Protein AF-A0A8J6GF14-F1 (afdb_monomer_lite)

Structure (mmCIF, N/CA/C/O backbone):
data_AF-A0A8J6GF14-F1
#
_entry.id   AF-A0A8J6GF14-F1
#
loop_
_atom_site.group_PDB
_atom_site.id
_atom_site.type_symbol
_atom_site.label_atom_id
_atom_site.label_alt_id
_atom_site.label_comp_id
_atom_site.label_asym_id
_atom_site.label_entity_id
_atom_site.label_seq_id
_atom_site.pdbx_PDB_ins_code
_atom_site.Cartn_x
_atom_site.Cartn_y
_atom_site.Cartn_z
_atom_site.occupancy
_atom_site.B_iso_or_equiv
_atom_site.auth_seq_id
_atom_site.auth_comp_id
_atom_site.auth_asym_id
_atom_site.auth_atom_id
_atom_site.pdbx_PDB_model_num
ATOM 1 N N . MET A 1 1 ? -7.277 11.593 89.672 1.00 51.53 1 MET A N 1
ATOM 2 C CA . MET A 1 1 ? -8.169 10.995 88.651 1.00 51.53 1 MET A CA 1
ATOM 3 C C . MET A 1 1 ? -8.938 12.112 87.971 1.00 51.53 1 MET A C 1
ATOM 5 O O . MET A 1 1 ? -10.138 12.274 88.134 1.00 51.53 1 MET A O 1
ATOM 9 N N . SER A 1 2 ? -8.178 12.932 87.263 1.00 45.94 2 SER A N 1
ATOM 10 C CA . SER A 1 2 ? -8.600 14.123 86.550 1.00 45.94 2 SER A CA 1
ATOM 11 C C . SER A 1 2 ? -7.746 14.179 85.289 1.00 45.94 2 SER A C 1
ATOM 13 O O . SER A 1 2 ? -6.580 13.792 85.329 1.00 45.94 2 SER A O 1
ATOM 15 N N . LEU A 1 3 ? -8.346 14.682 84.212 1.00 51.81 3 LEU A N 1
ATOM 16 C CA . LEU A 1 3 ? -7.673 15.120 82.989 1.00 51.81 3 LEU A CA 1
ATOM 17 C C . LEU A 1 3 ? -7.020 14.001 82.167 1.00 51.81 3 LEU A C 1
ATOM 19 O O . LEU A 1 3 ? -5.829 13.761 82.286 1.00 51.81 3 LEU A O 1
ATOM 23 N N . LEU A 1 4 ? -7.808 13.380 81.283 1.00 52.94 4 LEU A N 1
ATOM 24 C CA . LEU A 1 4 ? -7.413 13.029 79.907 1.00 52.94 4 LEU A CA 1
ATOM 25 C C . LEU A 1 4 ? -8.684 12.670 79.122 1.00 52.94 4 LEU A C 1
ATOM 27 O O . LEU A 1 4 ? -9.008 11.520 78.843 1.00 52.94 4 LEU A O 1
ATOM 31 N N . ASN A 1 5 ? -9.448 13.725 78.844 1.00 50.72 5 ASN A N 1
ATOM 32 C CA . ASN A 1 5 ? -10.473 13.762 77.815 1.00 50.72 5 ASN A CA 1
ATOM 33 C C . ASN A 1 5 ? -9.851 13.519 76.429 1.00 50.72 5 ASN A C 1
ATOM 35 O O . ASN A 1 5 ? -8.688 13.841 76.198 1.00 50.72 5 ASN A O 1
ATOM 39 N N . THR A 1 6 ? -10.719 13.125 75.491 1.00 56.31 6 THR A N 1
ATOM 40 C CA . THR A 1 6 ? -10.706 13.561 74.082 1.00 56.31 6 THR A CA 1
ATOM 41 C C . THR A 1 6 ? -9.431 13.293 73.286 1.00 56.31 6 THR A C 1
ATOM 43 O O . THR A 1 6 ? -8.534 14.123 73.303 1.00 56.31 6 THR A O 1
ATOM 46 N N . LEU A 1 7 ? -9.412 12.199 72.507 1.00 52.66 7 LEU A N 1
ATOM 47 C CA . LEU A 1 7 ? -8.866 12.135 71.131 1.00 52.66 7 LEU A CA 1
ATOM 48 C C . LEU A 1 7 ? -8.970 10.714 70.530 1.00 52.66 7 LEU A C 1
ATOM 50 O O . LEU A 1 7 ? -8.026 10.182 69.963 1.00 52.66 7 LEU A O 1
ATOM 54 N N . GLN A 1 8 ? -10.154 10.101 70.577 1.00 45.25 8 GLN A N 1
ATOM 55 C CA . GLN A 1 8 ? -10.491 8.996 69.659 1.00 45.25 8 GLN A CA 1
ATOM 56 C C . GLN A 1 8 ? -11.668 9.388 68.765 1.00 45.25 8 GLN A C 1
ATOM 58 O O . GLN A 1 8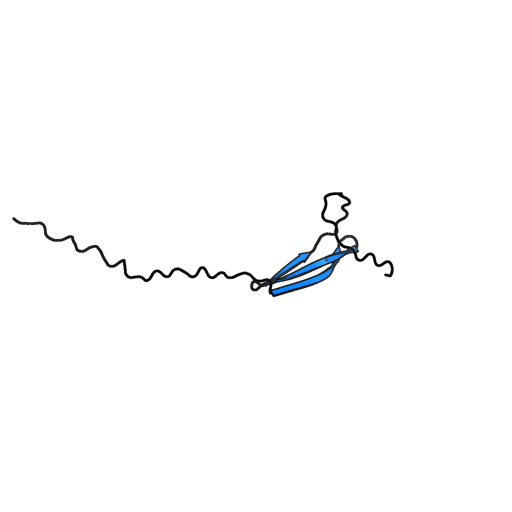 ? -12.610 8.647 68.521 1.00 45.25 8 GLN A O 1
ATOM 63 N N . GLY A 1 9 ? -11.577 10.632 68.292 1.00 50.44 9 GLY A N 1
ATOM 64 C CA . GLY A 1 9 ? -12.453 11.257 67.317 1.00 50.44 9 GLY A CA 1
ATOM 65 C C . GLY A 1 9 ? -11.684 11.715 66.082 1.00 50.44 9 GLY A C 1
ATOM 66 O O . GLY A 1 9 ? -11.900 12.835 65.654 1.00 50.44 9 GLY A O 1
ATOM 67 N N . VAL A 1 10 ? -10.783 10.897 65.518 1.00 55.34 10 VAL A N 1
ATOM 68 C CA . VAL A 1 10 ? -10.289 11.049 64.131 1.00 55.34 10 VAL A CA 1
ATOM 69 C C . VAL A 1 10 ? -9.874 9.681 63.577 1.00 55.34 10 VAL A C 1
ATOM 71 O O . VAL A 1 10 ? -8.707 9.320 63.574 1.00 55.34 10 VAL A O 1
ATOM 74 N N . CYS A 1 11 ? -10.845 8.905 63.116 1.00 41.19 11 CYS A N 1
ATOM 75 C CA . CYS A 1 11 ? -10.677 7.905 62.050 1.00 41.19 11 CYS A CA 1
ATOM 76 C C . CYS A 1 11 ? -12.077 7.627 61.477 1.00 41.19 11 CYS A C 1
ATOM 78 O O . CYS A 1 11 ? -12.642 6.555 61.629 1.00 41.19 11 CYS A O 1
ATOM 80 N N . ARG A 1 12 ? -12.827 8.671 61.101 1.00 46.41 12 ARG A N 1
ATOM 81 C CA . ARG A 1 12 ? -13.070 9.021 59.689 1.00 46.41 12 ARG A CA 1
ATOM 82 C C . ARG A 1 12 ? -13.015 7.814 58.737 1.00 46.41 12 ARG A C 1
ATOM 84 O O . ARG A 1 12 ? -11.967 7.495 58.198 1.00 46.41 12 ARG A O 1
ATOM 91 N N . ASN A 1 13 ? -14.190 7.232 58.496 1.00 53.38 13 ASN A N 1
ATOM 92 C CA . ASN A 1 13 ? -14.803 7.122 57.167 1.00 53.38 13 ASN A CA 1
ATOM 93 C C . ASN A 1 13 ? -13.852 6.967 55.970 1.00 53.38 13 ASN A C 1
ATOM 95 O O . ASN A 1 13 ? -13.794 7.867 55.139 1.00 53.38 13 ASN A O 1
ATOM 99 N N . LEU A 1 14 ? -13.180 5.829 55.821 1.00 50.53 14 LEU A N 1
ATOM 100 C CA . LEU A 1 14 ? -12.560 5.441 54.548 1.00 50.53 14 LEU A CA 1
ATOM 101 C C . LEU A 1 14 ? -12.436 3.916 54.462 1.00 50.53 14 LEU A C 1
ATOM 103 O O . LEU A 1 14 ? -11.344 3.378 54.553 1.00 50.53 14 LEU A O 1
ATOM 107 N N . CYS A 1 15 ? -13.557 3.202 54.328 1.00 39.75 15 CYS A N 1
ATOM 108 C CA . CYS A 1 15 ? -13.555 1.851 53.747 1.00 39.75 15 CYS A CA 1
ATOM 109 C C . CYS A 1 15 ? -14.986 1.390 53.429 1.00 39.75 15 CYS A C 1
ATOM 111 O O . CYS A 1 15 ? -15.505 0.447 54.012 1.00 39.75 15 CYS A O 1
ATOM 113 N N . ALA A 1 16 ? -15.660 2.107 52.529 1.00 53.00 16 ALA A N 1
ATOM 114 C CA . ALA A 1 16 ? -16.910 1.648 51.915 1.00 53.00 16 ALA A CA 1
ATOM 115 C C . ALA A 1 16 ? -17.065 2.201 50.489 1.00 53.00 16 ALA A C 1
ATOM 117 O O . ALA A 1 16 ? -18.163 2.548 50.064 1.00 53.00 16 ALA A O 1
ATOM 118 N N . LEU A 1 17 ? -15.958 2.324 49.750 1.00 51.69 17 LEU A N 1
ATOM 119 C CA . LEU A 1 17 ? -16.036 2.526 48.308 1.00 51.69 17 LEU A CA 1
ATOM 120 C C . LEU A 1 17 ? -15.905 1.153 47.648 1.00 51.69 17 LEU A C 1
ATOM 122 O O . LEU A 1 17 ? -14.937 0.444 47.942 1.00 51.69 17 LEU A O 1
ATOM 126 N N . PRO A 1 18 ? -16.871 0.746 46.805 1.00 50.66 18 PRO A N 1
ATOM 127 C CA . PRO A 1 18 ? -16.730 -0.475 46.042 1.00 50.66 18 PRO A CA 1
ATOM 128 C C . PRO A 1 18 ? -15.474 -0.323 45.192 1.00 50.66 18 PRO A C 1
ATOM 130 O O . PRO A 1 18 ? -15.249 0.720 44.575 1.00 50.66 18 PRO A O 1
ATOM 133 N N . LEU A 1 19 ? -14.645 -1.361 45.201 1.00 52.50 19 LEU A N 1
ATOM 134 C CA . LEU A 1 19 ? -13.532 -1.517 44.284 1.00 52.50 19 LEU A CA 1
ATOM 135 C C . LEU A 1 19 ? -14.100 -1.503 42.861 1.00 52.50 19 LEU A C 1
ATOM 137 O O . LEU A 1 19 ? -14.436 -2.549 42.305 1.00 52.50 19 LEU A O 1
ATOM 141 N N . GLN A 1 20 ? -14.217 -0.309 42.279 1.00 51.59 20 GLN A N 1
ATOM 142 C CA . GLN A 1 20 ? -14.246 -0.107 40.842 1.00 51.59 20 GLN A CA 1
ATOM 143 C C . GLN A 1 20 ? -12.874 -0.552 40.351 1.00 51.59 20 GLN A C 1
ATOM 145 O O . GLN A 1 20 ? -11.958 0.243 40.156 1.00 51.59 20 GLN A O 1
ATOM 150 N N . HIS A 1 21 ? -12.720 -1.868 40.216 1.00 49.38 21 HIS A N 1
ATOM 151 C CA . HIS A 1 21 ? -11.814 -2.430 39.243 1.00 49.38 21 HIS A CA 1
ATOM 152 C C . HIS A 1 21 ? -12.227 -1.776 37.936 1.00 49.38 21 HIS A C 1
ATOM 154 O O . HIS A 1 21 ? -13.250 -2.129 37.354 1.00 49.38 21 HIS A O 1
ATOM 160 N N . ALA A 1 22 ? -11.493 -0.728 37.566 1.00 50.94 22 ALA A N 1
ATOM 161 C CA . ALA A 1 22 ? -11.573 -0.146 36.255 1.00 50.94 22 ALA A CA 1
ATOM 162 C C . ALA A 1 22 ? -11.447 -1.322 35.298 1.00 50.94 22 ALA A C 1
ATOM 164 O O . ALA A 1 22 ? -10.417 -2.000 35.264 1.00 50.94 22 ALA A O 1
ATOM 165 N N . GLU A 1 23 ? -12.523 -1.611 34.579 1.00 56.66 23 GLU A N 1
ATOM 166 C CA . GLU A 1 23 ? -12.419 -2.383 33.366 1.00 56.66 23 GLU A CA 1
ATOM 167 C C . GLU A 1 23 ? -11.359 -1.644 32.553 1.00 56.66 23 GLU A C 1
ATOM 169 O O . GLU A 1 23 ? -11.588 -0.538 32.065 1.00 56.66 23 GLU A O 1
ATOM 174 N N . CYS A 1 24 ? -10.141 -2.189 32.512 1.00 50.62 24 CYS A N 1
ATOM 175 C CA . CYS A 1 24 ? -9.133 -1.802 31.547 1.00 50.62 24 CYS A CA 1
ATOM 176 C C . CYS A 1 24 ? -9.759 -2.178 30.212 1.00 50.62 24 CYS A C 1
ATOM 178 O O . CYS A 1 24 ? -9.640 -3.318 29.757 1.00 50.62 24 CYS A O 1
ATOM 180 N N . GLN A 1 25 ? -10.577 -1.268 29.683 1.00 58.31 25 GLN A N 1
ATOM 181 C CA . GLN A 1 25 ? -11.301 -1.451 28.449 1.00 58.31 25 GLN A CA 1
ATOM 182 C C . GLN A 1 25 ? -10.220 -1.689 27.414 1.00 58.31 25 GLN A C 1
ATOM 184 O O . GLN A 1 25 ? -9.478 -0.779 27.041 1.00 58.31 25 GLN A O 1
ATOM 189 N N . LYS A 1 26 ? -10.075 -2.958 27.023 1.00 56.47 26 LYS A N 1
ATOM 190 C CA . LYS A 1 26 ? -9.266 -3.372 25.891 1.00 56.47 26 LYS A CA 1
ATOM 191 C C . LYS A 1 26 ? -9.919 -2.737 24.676 1.00 56.47 26 LYS A C 1
ATOM 193 O O . LYS A 1 26 ? -10.688 -3.382 23.970 1.00 56.47 26 LYS A O 1
ATOM 198 N N . GLN A 1 27 ? -9.632 -1.465 24.442 1.00 60.97 27 GLN A N 1
ATOM 199 C CA . GLN A 1 27 ? -9.895 -0.823 23.175 1.00 60.97 27 GLN A CA 1
ATOM 200 C C . GLN A 1 27 ? -8.893 -1.455 22.211 1.00 60.97 27 GLN A C 1
ATOM 202 O O . GLN A 1 27 ? -7.805 -0.934 21.968 1.00 60.97 27 GLN A O 1
ATOM 207 N N . ALA A 1 28 ? -9.203 -2.671 21.760 1.00 65.50 28 ALA A N 1
ATOM 208 C CA . ALA A 1 28 ? -8.448 -3.336 20.723 1.00 65.50 28 ALA A CA 1
ATOM 209 C C . ALA A 1 28 ? -8.560 -2.429 19.502 1.00 65.50 28 ALA A C 1
ATOM 211 O O . ALA A 1 28 ? -9.639 -2.246 18.939 1.00 65.50 28 ALA A O 1
ATOM 212 N N . MET A 1 29 ? -7.451 -1.780 19.163 1.00 73.00 29 MET A N 1
ATOM 213 C CA . MET A 1 29 ? -7.369 -0.903 18.009 1.00 73.00 29 MET A CA 1
ATOM 214 C C . MET A 1 29 ? -7.416 -1.780 16.760 1.00 73.00 29 MET A C 1
ATOM 216 O O . MET A 1 29 ? -6.384 -2.236 16.273 1.00 73.00 29 MET A O 1
ATOM 220 N N . SER A 1 30 ? -8.628 -2.080 16.303 1.00 85.75 30 SER A N 1
ATOM 221 C CA . SER A 1 30 ? -8.870 -2.940 15.155 1.00 85.75 30 SER A CA 1
ATOM 222 C C . SER A 1 30 ? -8.596 -2.202 13.849 1.00 85.75 30 SER A C 1
ATOM 224 O O . SER A 1 30 ? -8.901 -1.016 13.689 1.00 85.75 30 SER A O 1
ATOM 226 N N . ILE A 1 31 ? -8.016 -2.936 12.901 1.00 90.81 31 ILE A N 1
ATOM 227 C CA . ILE A 1 31 ? -7.868 -2.489 11.519 1.00 90.81 31 ILE A CA 1
ATOM 228 C C . ILE A 1 31 ? -9.243 -2.625 10.865 1.00 90.81 31 ILE A C 1
ATOM 230 O O . ILE A 1 31 ? -9.802 -3.720 10.825 1.00 90.81 31 ILE A O 1
ATOM 234 N N . LEU A 1 32 ? -9.798 -1.516 10.381 1.00 92.69 32 LEU A N 1
ATOM 235 C CA . LEU A 1 32 ? -11.127 -1.490 9.765 1.00 92.69 32 LEU A CA 1
ATOM 236 C C . LEU A 1 32 ? -11.050 -1.842 8.281 1.00 92.69 32 LEU A C 1
ATOM 238 O O . LEU A 1 32 ? -11.867 -2.602 7.769 1.00 92.69 32 LEU A O 1
ATOM 242 N N . LYS A 1 33 ? -10.074 -1.259 7.580 1.00 92.56 33 LYS A N 1
ATOM 243 C CA . LYS A 1 33 ? -9.875 -1.452 6.144 1.00 92.56 33 LYS A CA 1
ATOM 244 C C . LYS A 1 33 ? -8.425 -1.185 5.766 1.00 92.56 33 LYS A C 1
ATOM 246 O O . LYS A 1 33 ? -7.788 -0.288 6.316 1.00 92.56 33 LYS A O 1
ATOM 251 N N . VAL A 1 34 ? -7.953 -1.936 4.780 1.00 94.62 34 VAL A N 1
ATOM 252 C CA . VAL A 1 34 ? -6.678 -1.714 4.099 1.00 94.62 34 VAL A CA 1
ATOM 253 C C . VAL A 1 34 ? -6.980 -1.511 2.622 1.00 94.62 34 VAL A C 1
ATOM 255 O O . VAL A 1 34 ? -7.752 -2.272 2.037 1.00 94.62 34 VAL A O 1
ATOM 258 N N . HIS A 1 35 ? -6.423 -0.466 2.029 1.00 95.31 35 HIS A N 1
ATOM 259 C CA . HIS A 1 35 ? -6.514 -0.221 0.597 1.00 95.31 35 HIS A CA 1
ATOM 260 C C . HIS A 1 35 ? -5.125 0.090 0.055 1.00 95.31 35 HIS A C 1
ATOM 262 O O . HIS A 1 35 ? -4.414 0.895 0.643 1.00 95.31 35 HIS A O 1
ATOM 268 N N . ALA A 1 36 ? -4.747 -0.550 -1.046 1.00 94.50 36 ALA A N 1
ATOM 269 C CA . ALA A 1 36 ? -3.473 -0.326 -1.711 1.00 94.50 36 ALA A CA 1
ATOM 270 C C . ALA A 1 36 ? -3.714 0.236 -3.113 1.00 94.50 36 ALA A C 1
ATOM 272 O O . ALA A 1 36 ? -4.705 -0.114 -3.759 1.00 94.50 36 ALA A O 1
ATOM 273 N N . ARG A 1 37 ? -2.803 1.094 -3.566 1.00 93.69 37 ARG A N 1
ATOM 274 C CA . ARG A 1 37 ? -2.768 1.630 -4.927 1.00 93.69 37 ARG A CA 1
ATOM 275 C C . ARG A 1 37 ? -1.342 1.677 -5.450 1.00 93.69 37 ARG A C 1
ATOM 277 O O . ARG A 1 37 ? -0.388 1.743 -4.677 1.00 93.69 37 ARG A O 1
ATOM 284 N N . GLU A 1 38 ? -1.235 1.681 -6.766 1.00 92.50 38 GLU A N 1
ATOM 285 C CA . GLU A 1 38 ? 0.012 1.904 -7.479 1.00 92.50 38 GLU A CA 1
ATOM 286 C C . GLU A 1 38 ? 0.275 3.410 -7.607 1.00 92.50 38 GLU A C 1
ATOM 288 O O . GLU A 1 38 ? -0.611 4.190 -7.969 1.00 92.50 38 GLU A O 1
ATOM 293 N N . ILE A 1 39 ? 1.491 3.819 -7.267 1.00 92.56 39 ILE A N 1
ATOM 294 C CA . ILE A 1 39 ? 2.018 5.176 -7.424 1.00 92.56 39 ILE A CA 1
ATOM 295 C C . ILE A 1 39 ? 3.392 5.101 -8.094 1.00 92.56 39 ILE A C 1
ATOM 297 O O . ILE A 1 39 ? 4.023 4.049 -8.103 1.00 92.56 39 ILE A O 1
ATOM 301 N N . PHE A 1 40 ? 3.897 6.215 -8.618 1.00 90.31 40 PHE A N 1
ATOM 302 C CA . PHE A 1 40 ? 5.240 6.262 -9.198 1.00 90.31 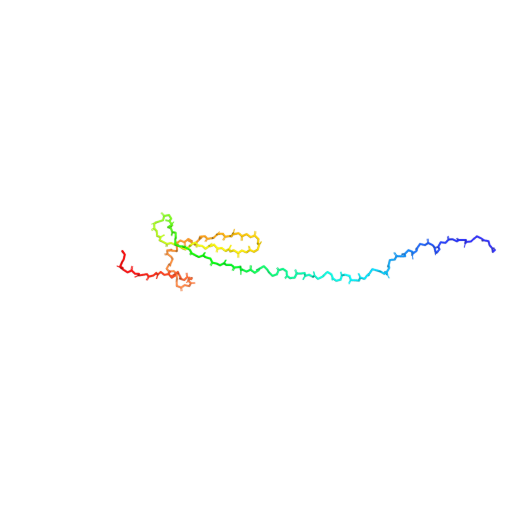40 PHE A CA 1
ATOM 303 C C . PHE A 1 40 ? 6.253 6.850 -8.213 1.00 90.31 40 PHE A C 1
ATOM 305 O O . PHE A 1 40 ? 6.010 7.893 -7.606 1.00 90.31 40 PHE A O 1
ATOM 312 N N . ASP A 1 41 ? 7.401 6.186 -8.068 1.00 88.38 41 ASP A N 1
ATOM 313 C CA . ASP A 1 41 ? 8.560 6.721 -7.347 1.00 88.38 41 ASP A CA 1
ATOM 314 C C . ASP A 1 41 ? 9.272 7.794 -8.199 1.00 8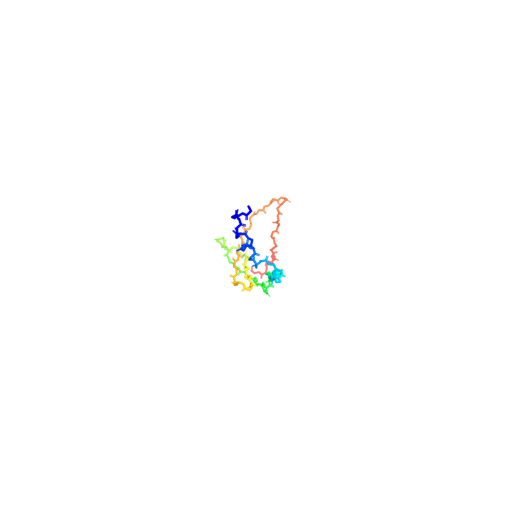8.38 41 ASP A C 1
ATOM 316 O O . ASP A 1 41 ? 9.051 7.933 -9.401 1.00 88.38 41 ASP A O 1
ATOM 320 N N . SER A 1 42 ? 10.201 8.518 -7.591 1.00 88.81 42 SER A N 1
ATOM 321 C CA . SER A 1 42 ? 11.155 9.451 -8.197 1.00 88.81 42 SER A CA 1
ATOM 322 C C . SER A 1 42 ? 11.849 8.946 -9.471 1.00 88.81 42 SER A C 1
ATOM 324 O O . SER A 1 42 ? 12.178 9.746 -10.343 1.00 88.81 42 SER A O 1
ATOM 326 N N . ARG A 1 43 ? 12.063 7.629 -9.605 1.00 87.12 43 ARG A N 1
ATOM 327 C CA . ARG A 1 43 ? 12.664 6.993 -10.794 1.00 87.12 43 ARG A CA 1
ATOM 328 C C . ARG A 1 43 ? 11.657 6.654 -11.899 1.00 87.12 43 ARG A C 1
ATOM 330 O O . ARG A 1 43 ? 12.049 6.077 -12.904 1.00 87.12 43 ARG A O 1
ATOM 337 N N . GLY A 1 44 ? 10.376 6.965 -11.706 1.00 86.94 44 GLY A N 1
ATOM 338 C CA . GLY A 1 44 ? 9.295 6.595 -12.623 1.00 86.94 44 GLY A CA 1
ATOM 339 C C . GLY A 1 44 ? 8.906 5.117 -12.564 1.00 86.94 44 GLY A C 1
ATOM 340 O O . GLY A 1 44 ? 8.135 4.662 -13.400 1.00 86.94 44 GLY A O 1
ATOM 341 N N . ASN A 1 45 ? 9.415 4.365 -11.584 1.00 88.44 45 ASN A N 1
ATOM 342 C CA . ASN A 1 45 ? 9.039 2.968 -11.388 1.00 88.44 45 ASN A CA 1
ATOM 343 C C . ASN A 1 45 ? 7.755 2.886 -10.556 1.00 88.44 45 ASN A C 1
ATOM 345 O O . ASN A 1 45 ? 7.642 3.620 -9.564 1.00 88.44 45 ASN A O 1
ATOM 349 N N . PRO A 1 46 ? 6.825 1.982 -10.899 1.00 89.81 46 PRO A N 1
ATOM 350 C CA . PRO A 1 46 ? 5.645 1.766 -10.084 1.00 89.81 46 PRO A CA 1
ATOM 351 C C . PRO A 1 46 ? 6.026 1.195 -8.713 1.00 89.81 46 PRO A C 1
ATOM 353 O O . PRO A 1 46 ? 6.904 0.336 -8.591 1.00 89.81 46 PRO A O 1
ATOM 356 N N . THR A 1 47 ? 5.388 1.699 -7.665 1.00 91.88 47 THR A N 1
ATOM 357 C CA . THR A 1 47 ? 5.515 1.244 -6.281 1.00 91.88 47 THR A CA 1
ATOM 358 C C . THR A 1 47 ? 4.159 1.294 -5.580 1.00 91.88 47 THR A C 1
ATOM 360 O O . THR A 1 47 ? 3.205 1.897 -6.070 1.00 91.88 47 THR A O 1
ATOM 363 N N . VAL A 1 48 ? 4.053 0.634 -4.431 1.00 92.00 48 VAL A N 1
ATOM 364 C CA . VAL A 1 48 ? 2.794 0.492 -3.698 1.00 92.00 48 VAL A CA 1
ATOM 365 C C . VAL A 1 48 ? 2.688 1.547 -2.601 1.00 92.00 48 VAL A C 1
ATOM 367 O O . VAL A 1 48 ? 3.604 1.743 -1.798 1.00 92.00 48 VAL A O 1
ATOM 370 N N . GLU A 1 49 ? 1.524 2.182 -2.523 1.00 94.94 49 GLU A N 1
ATOM 371 C CA . GLU A 1 49 ? 1.102 2.997 -1.389 1.00 94.94 49 GLU A CA 1
ATOM 372 C C . GLU A 1 49 ? -0.116 2.367 -0.715 1.00 94.94 49 GLU A C 1
ATOM 374 O O . GLU A 1 49 ? -1.057 1.931 -1.383 1.00 94.94 49 GLU A O 1
ATOM 379 N N . VAL A 1 50 ? -0.111 2.340 0.619 1.00 96.12 50 VAL A N 1
ATOM 380 C CA . VAL A 1 50 ? -1.174 1.736 1.424 1.00 96.12 50 VAL A CA 1
ATOM 381 C C . VAL A 1 50 ? -1.847 2.777 2.312 1.00 96.12 50 VAL A C 1
ATOM 383 O O . VAL A 1 50 ? -1.192 3.491 3.072 1.00 96.12 50 VAL A O 1
ATOM 386 N N . ASP A 1 51 ? -3.176 2.794 2.246 1.00 95.31 51 ASP A N 1
ATOM 387 C CA . ASP A 1 51 ? -4.086 3.491 3.146 1.00 95.31 51 ASP A CA 1
ATOM 388 C C . ASP A 1 51 ? -4.645 2.510 4.192 1.00 95.31 51 ASP A C 1
ATOM 390 O O . ASP A 1 51 ? -5.339 1.540 3.866 1.00 95.31 51 ASP A O 1
ATOM 394 N N . LEU A 1 52 ? -4.376 2.788 5.467 1.00 94.00 52 LEU A N 1
ATOM 395 C CA . LEU A 1 52 ? -4.886 2.061 6.627 1.00 94.00 52 LEU A CA 1
ATOM 396 C C . LEU A 1 52 ? -5.969 2.876 7.330 1.00 94.00 52 LEU A C 1
ATOM 398 O O . LEU A 1 52 ? -5.732 3.999 7.777 1.00 94.00 52 LEU A O 1
ATOM 402 N N . TYR A 1 53 ? -7.148 2.279 7.478 1.00 92.75 53 TYR A N 1
ATOM 403 C CA . TYR A 1 53 ? -8.273 2.866 8.193 1.00 92.75 53 TYR A CA 1
ATOM 404 C C . TYR A 1 53 ? -8.392 2.227 9.572 1.00 92.75 53 TYR A C 1
ATOM 406 O O . TYR A 1 53 ? -8.630 1.023 9.698 1.00 92.75 53 TYR A O 1
ATOM 414 N N . THR A 1 54 ? -8.279 3.056 10.602 1.00 90.31 54 THR A N 1
ATOM 415 C CA . THR A 1 54 ? -8.455 2.677 12.007 1.00 90.31 54 THR A CA 1
ATOM 416 C C . THR A 1 54 ? -9.503 3.598 12.630 1.00 90.31 54 THR A C 1
ATOM 418 O O . THR A 1 54 ? -9.772 4.681 12.115 1.00 90.31 54 THR A O 1
ATOM 421 N N . SER A 1 55 ? -10.061 3.238 13.785 1.00 87.75 55 SER A N 1
ATOM 422 C CA . SER A 1 55 ? -10.977 4.110 14.543 1.00 87.75 55 SER A CA 1
ATOM 423 C C . SER A 1 55 ? -10.390 5.480 14.927 1.00 87.75 55 SER A C 1
ATOM 425 O O . SER A 1 55 ? -11.138 6.390 15.265 1.00 87.75 55 SER A O 1
ATOM 427 N N . LYS A 1 56 ? -9.061 5.647 14.851 1.00 85.56 56 LYS A N 1
ATOM 428 C CA . LYS A 1 56 ? -8.355 6.924 15.058 1.00 85.56 56 LYS A CA 1
ATOM 429 C C . LYS A 1 56 ? -8.247 7.795 13.802 1.00 85.56 56 LYS A C 1
ATOM 431 O O . LYS A 1 56 ? -7.971 8.981 13.939 1.00 85.56 56 LYS A O 1
ATOM 436 N N . GLY A 1 57 ? -8.417 7.230 12.607 1.00 88.19 57 GLY A N 1
ATOM 437 C CA . GLY A 1 57 ? -8.253 7.955 11.349 1.00 88.19 57 GLY A CA 1
ATOM 438 C C . GLY A 1 57 ? -7.570 7.148 10.246 1.00 88.19 57 GLY A C 1
ATOM 439 O O . GLY A 1 57 ? -7.444 5.923 10.330 1.00 88.19 57 GLY A O 1
ATOM 440 N N . LEU A 1 58 ? -7.154 7.874 9.206 1.00 93.00 58 LEU A N 1
ATOM 441 C CA . LEU A 1 58 ? -6.465 7.353 8.028 1.00 93.00 58 LEU A CA 1
ATOM 442 C C . LEU A 1 58 ? -4.953 7.519 8.186 1.00 93.00 58 LEU A C 1
ATOM 444 O O . LEU A 1 58 ? -4.473 8.616 8.468 1.00 93.00 58 LEU A O 1
ATOM 448 N N . PHE A 1 59 ? -4.214 6.439 7.951 1.00 94.00 59 PHE A N 1
ATOM 449 C CA . PHE A 1 59 ? -2.755 6.423 7.930 1.00 94.00 59 PHE A CA 1
ATOM 450 C C . PHE A 1 59 ? -2.275 5.981 6.556 1.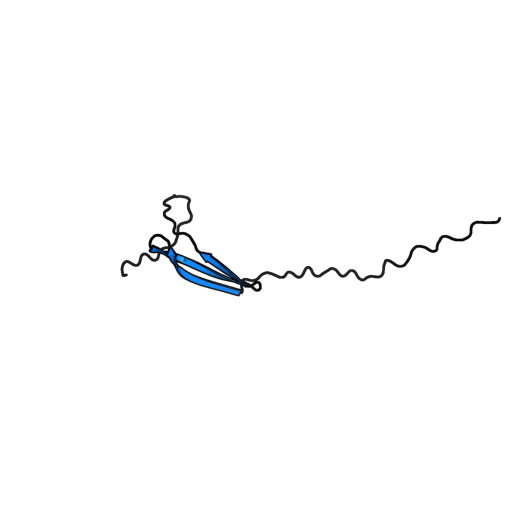00 94.00 59 PHE A C 1
ATOM 452 O O . PHE A 1 59 ? -2.793 5.012 6.008 1.00 94.00 59 PHE A O 1
ATOM 459 N N . ARG A 1 60 ? -1.282 6.683 6.013 1.00 94.75 60 ARG A N 1
ATOM 460 C CA . ARG A 1 60 ? -0.739 6.428 4.679 1.00 94.75 60 ARG A CA 1
ATOM 461 C C . ARG A 1 60 ? 0.743 6.122 4.765 1.00 94.75 60 ARG A C 1
ATOM 463 O O . ARG A 1 60 ? 1.471 6.837 5.453 1.00 94.75 60 ARG A O 1
ATOM 470 N N . ALA A 1 61 ? 1.172 5.086 4.060 1.00 94.75 61 ALA A N 1
ATOM 471 C CA . ALA A 1 61 ? 2.574 4.722 3.936 1.00 94.75 61 ALA A CA 1
ATOM 472 C C . ALA A 1 61 ? 2.895 4.348 2.486 1.00 94.75 61 ALA A C 1
ATOM 474 O O . ALA A 1 61 ? 2.188 3.541 1.882 1.00 94.75 61 ALA A O 1
ATOM 475 N N . ALA A 1 62 ? 3.968 4.929 1.952 1.00 91.75 62 ALA A N 1
ATOM 476 C CA . ALA A 1 62 ? 4.510 4.601 0.640 1.00 91.75 62 ALA A CA 1
ATOM 477 C C . ALA A 1 62 ? 5.758 3.728 0.803 1.00 91.75 62 ALA A C 1
ATOM 479 O O . ALA A 1 62 ? 6.615 4.015 1.644 1.00 91.75 62 ALA A O 1
ATOM 480 N N . VAL A 1 63 ? 5.854 2.663 0.008 1.00 90.25 63 VAL A N 1
ATOM 481 C CA . VAL A 1 63 ? 7.025 1.783 -0.010 1.00 90.25 63 VAL A CA 1
ATOM 482 C C . VAL A 1 63 ? 8.047 2.353 -1.004 1.00 90.25 63 VAL A C 1
ATOM 484 O O . VAL A 1 63 ? 7.682 2.627 -2.150 1.00 90.25 63 VAL A O 1
ATOM 487 N N . PRO A 1 64 ? 9.316 2.571 -0.613 1.00 87.19 64 PRO A N 1
ATOM 488 C CA . PRO A 1 64 ? 10.346 3.007 -1.553 1.00 87.19 64 PRO A CA 1
ATOM 489 C C . PRO A 1 64 ? 10.679 1.883 -2.539 1.00 87.19 64 PRO A C 1
ATOM 491 O O . PRO A 1 64 ? 10.658 0.711 -2.162 1.00 87.19 64 PRO A O 1
ATOM 494 N N . SER A 1 65 ? 11.026 2.216 -3.788 1.00 77.12 65 SER A N 1
ATOM 495 C CA . SER A 1 65 ? 11.438 1.181 -4.741 1.00 77.12 65 SER A CA 1
ATOM 496 C C . SER A 1 65 ? 12.806 0.609 -4.358 1.00 77.12 65 SER A C 1
ATOM 498 O O . SER A 1 65 ? 13.818 1.320 -4.341 1.00 77.12 65 SER A O 1
ATOM 500 N N . GLY A 1 66 ? 12.851 -0.688 -4.048 1.00 75.00 66 GLY A N 1
ATOM 501 C CA . GL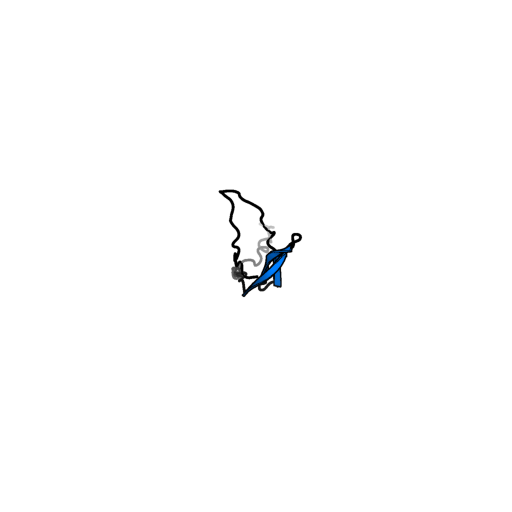Y A 1 66 ? 14.103 -1.393 -3.808 1.00 75.00 66 GLY A CA 1
ATOM 502 C C . GLY A 1 66 ? 14.901 -1.507 -5.107 1.00 75.00 66 GLY A C 1
ATOM 503 O O . GLY A 1 66 ? 14.344 -1.689 -6.182 1.00 75.00 66 GLY A O 1
ATOM 504 N N . ALA A 1 67 ? 16.222 -1.369 -5.037 1.00 67.69 67 ALA A N 1
ATOM 505 C CA . ALA A 1 67 ? 17.127 -1.770 -6.125 1.00 67.69 67 ALA A CA 1
ATOM 506 C C . ALA A 1 67 ? 17.970 -2.991 -5.728 1.00 67.69 67 ALA A C 1
ATOM 508 O O . ALA A 1 67 ? 18.963 -3.307 -6.382 1.00 67.69 67 ALA A O 1
ATOM 509 N N . SER A 1 68 ? 17.637 -3.600 -4.590 1.00 59.16 68 SER A N 1
ATOM 510 C CA . SER A 1 68 ? 18.583 -4.395 -3.833 1.00 59.16 68 SER A CA 1
ATOM 511 C C . SER A 1 68 ? 18.591 -5.854 -4.267 1.00 59.16 68 SER A C 1
ATOM 513 O O . SER A 1 68 ? 17.549 -6.486 -4.415 1.00 59.16 68 SER A O 1
ATOM 515 N N . THR A 1 69 ? 19.797 -6.371 -4.488 1.00 65.94 69 THR A N 1
ATOM 516 C CA . THR A 1 69 ? 20.094 -7.719 -4.995 1.00 65.94 69 THR A CA 1
ATOM 517 C C . THR A 1 69 ? 20.690 -8.627 -3.912 1.00 65.94 69 THR A C 1
ATOM 519 O O . THR A 1 69 ? 21.291 -9.658 -4.217 1.00 65.94 69 THR A O 1
ATOM 522 N N . GLY A 1 70 ? 20.565 -8.245 -2.637 1.00 73.75 70 GLY A N 1
ATOM 523 C CA . GLY A 1 70 ? 21.105 -8.993 -1.505 1.00 73.75 70 GLY A CA 1
ATOM 524 C C . GLY A 1 70 ? 20.423 -10.352 -1.310 1.00 73.75 70 GLY A C 1
ATOM 525 O O . GLY A 1 70 ? 19.201 -10.453 -1.282 1.00 73.75 70 GLY A O 1
ATOM 526 N N . ILE A 1 71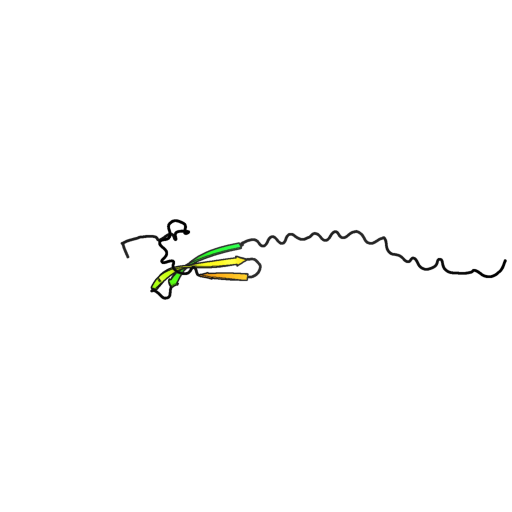 ? 21.220 -11.408 -1.114 1.00 80.19 71 ILE A N 1
ATOM 527 C CA . ILE A 1 71 ? 20.743 -12.802 -0.981 1.00 80.19 71 ILE A CA 1
ATOM 528 C C . ILE A 1 71 ? 19.881 -13.018 0.282 1.00 80.19 71 ILE A C 1
ATOM 530 O O . ILE A 1 71 ? 19.068 -13.937 0.327 1.00 80.19 71 ILE A O 1
ATOM 534 N N . TYR A 1 72 ? 20.042 -12.172 1.303 1.00 86.88 72 TYR A N 1
ATOM 535 C CA . TYR A 1 72 ? 19.330 -12.268 2.585 1.00 86.88 72 TYR A CA 1
ATOM 536 C C . TYR A 1 72 ? 18.279 -11.170 2.781 1.00 86.88 72 TYR A C 1
ATOM 538 O O . TYR A 1 72 ? 17.807 -10.962 3.898 1.00 86.88 72 TYR A O 1
ATOM 546 N N . GLU A 1 73 ? 17.938 -10.435 1.723 1.00 84.06 73 GLU A N 1
ATOM 547 C CA . GLU A 1 73 ? 16.969 -9.347 1.802 1.00 84.06 73 GLU A CA 1
ATOM 548 C C . GLU A 1 73 ? 15.551 -9.813 1.473 1.00 84.06 73 GLU A C 1
ATOM 550 O O . GLU A 1 73 ? 15.336 -10.796 0.762 1.00 84.06 73 GLU A O 1
ATOM 555 N N . ALA A 1 74 ? 14.561 -9.095 2.007 1.00 84.56 74 ALA A N 1
ATOM 556 C CA . ALA A 1 74 ? 13.174 -9.309 1.628 1.00 84.56 74 ALA A CA 1
ATOM 557 C C . ALA A 1 74 ? 12.967 -8.823 0.186 1.00 84.56 74 ALA A C 1
ATOM 559 O O . ALA A 1 74 ? 13.169 -7.646 -0.110 1.00 84.56 74 ALA A O 1
ATOM 560 N N . LEU A 1 75 ? 12.565 -9.738 -0.698 1.00 83.44 75 LEU A N 1
ATOM 561 C CA . LEU A 1 75 ? 12.331 -9.436 -2.106 1.00 83.44 75 LEU A CA 1
ATOM 562 C C . LEU A 1 75 ? 10.943 -8.824 -2.309 1.00 83.44 75 LEU A C 1
ATOM 564 O O . LEU A 1 75 ? 9.940 -9.325 -1.799 1.00 83.44 75 LEU A O 1
ATOM 568 N N . GLU A 1 76 ? 10.897 -7.751 -3.090 1.00 84.69 76 GLU A N 1
ATOM 569 C CA . GLU A 1 76 ? 9.653 -7.153 -3.568 1.00 84.69 76 GLU A CA 1
ATOM 570 C C . GLU A 1 76 ? 9.031 -7.999 -4.691 1.00 84.69 76 GLU A C 1
ATOM 572 O O . GLU A 1 76 ? 9.733 -8.551 -5.541 1.00 84.69 76 GLU A O 1
ATOM 577 N N . LEU A 1 77 ? 7.699 -8.095 -4.700 1.00 85.25 77 LEU A N 1
ATOM 578 C CA . LEU A 1 77 ? 6.963 -8.755 -5.775 1.00 85.25 77 LEU A CA 1
ATOM 579 C C . LEU A 1 77 ? 6.691 -7.749 -6.900 1.00 85.25 77 LEU A C 1
ATOM 581 O O . LEU A 1 77 ? 6.215 -6.643 -6.652 1.00 85.25 77 LEU A O 1
ATOM 585 N N . ARG A 1 78 ? 7.005 -8.149 -8.133 1.00 86.56 78 ARG A N 1
ATOM 586 C CA . ARG A 1 78 ? 6.811 -7.375 -9.365 1.00 86.56 78 ARG A CA 1
ATOM 587 C C . ARG A 1 78 ? 5.972 -8.216 -10.324 1.00 86.56 78 ARG A C 1
ATOM 589 O O . ARG A 1 78 ? 6.239 -9.411 -10.453 1.00 86.56 78 ARG A O 1
ATOM 596 N N . ASP A 1 79 ? 5.025 -7.595 -11.022 1.00 85.56 79 ASP A N 1
ATOM 597 C CA . ASP A 1 79 ? 4.098 -8.326 -11.900 1.00 85.56 79 ASP A CA 1
ATOM 598 C C . ASP A 1 79 ? 4.786 -8.900 -13.153 1.00 85.56 79 ASP A C 1
ATOM 600 O O . ASP A 1 79 ? 4.349 -9.910 -13.689 1.00 85.56 79 ASP A O 1
ATOM 604 N N . ASN A 1 80 ? 5.931 -8.342 -13.575 1.00 80.31 80 ASN A N 1
ATOM 605 C CA . ASN A 1 80 ? 6.749 -8.822 -14.707 1.00 80.31 80 ASN A CA 1
ATOM 606 C C . ASN A 1 80 ? 5.987 -8.999 -16.039 1.00 80.31 80 ASN A C 1
ATOM 608 O O . ASN A 1 80 ? 6.488 -9.665 -16.954 1.00 80.31 80 ASN A O 1
ATOM 612 N N . ASP A 1 81 ? 4.818 -8.378 -16.175 1.00 81.06 81 ASP A N 1
ATOM 613 C CA . ASP A 1 81 ? 4.031 -8.404 -17.398 1.00 81.06 81 ASP A CA 1
ATOM 614 C C . ASP A 1 81 ? 4.757 -7.621 -18.495 1.00 81.06 81 ASP A C 1
ATOM 616 O O . ASP A 1 81 ? 4.898 -6.402 -18.457 1.00 81.06 81 ASP A O 1
ATOM 620 N N . LYS A 1 82 ? 5.242 -8.351 -19.503 1.00 67.81 82 LYS A N 1
ATOM 621 C CA . LYS A 1 82 ? 5.993 -7.806 -20.650 1.00 67.81 82 LYS A CA 1
ATOM 622 C C . LYS A 1 82 ? 5.098 -7.143 -21.702 1.00 67.81 82 LYS A C 1
ATOM 624 O O . LYS A 1 82 ? 5.562 -6.841 -22.798 1.00 67.81 82 LYS A O 1
ATOM 629 N N . THR A 1 83 ? 3.811 -7.011 -21.410 1.00 60.84 83 THR A N 1
ATOM 630 C CA . THR A 1 83 ? 2.757 -6.623 -22.356 1.00 60.84 83 THR A CA 1
ATOM 631 C C . THR A 1 83 ? 2.183 -5.244 -22.065 1.00 60.84 83 THR A C 1
ATOM 633 O O . THR A 1 83 ? 1.017 -4.991 -22.366 1.00 60.84 83 THR A O 1
ATOM 636 N N . HIS A 1 84 ? 3.012 -4.350 -21.530 1.00 51.12 84 HIS A N 1
ATOM 637 C CA . HIS A 1 84 ? 2.705 -2.932 -21.440 1.00 51.12 84 HIS A CA 1
ATOM 638 C C . HIS A 1 84 ? 3.789 -2.070 -22.084 1.00 51.12 84 HIS A C 1
ATOM 640 O O . HIS A 1 84 ? 4.977 -2.461 -22.011 1.00 51.12 84 HIS A O 1
#

Radius of gyration: 32.18 Å; chains: 1; bounding box: 38×28×111 Å

Secondary structure (DSSP, 8-state):
--------------S---------------EEEEEEEEEE-TTS-EEEEEEEEETTEEEEEEPPPP----TTSPPPP----S--

Foldseek 3Di:
DDDDDDDPPPDDDDDDDPPCPPPPPPPPFDFPDKDKDWDADPVRDTWIKIWTQTPVGIDIDTDHDDPDPDPPDDDDDDPPPPPD

InterPro domains:
  IPR000941 Enolase [PTHR11902] (29-83)
  IPR020811 Enolase, N-terminal [PF03952] (31-83)
  IPR020811 Enolase, N-terminal [SM01193] (31-84)
  IPR029017 Enolase-like, N-terminal [G3DSA:3.30.390.10] (24-84)
  IPR029017 Enolase-like, N-terminal [SSF54826] (31-83)

pLDDT: mean 74.35, std 18.12, range [39.75, 96.12]

Sequence (84 aa):
MSLLNTLQGVCRNLCALPLQHAECQKQAMSILKVHAREIFDSRGNPTVEVDLYTSKGLFRAAVPSGASTGIYEALELRDNDKTH

Organism: Microtus ochrogaster (NCBI:txid79684)